Protein AF-A0A972F294-F1 (afdb_monomer_lite)

Sequence (72 aa):
SRVMNDVTDSEHRRLAGAYKEMLATYLQAEDLINIGAYRQGSNPKIDLAVSRIDRILGYVRQDIQENVGFEQ

Radius of gyration: 15.15 Å; chains: 1; bounding box: 33×29×37 Å

Structure (mmCIF, N/CA/C/O backbone):
data_AF-A0A972F294-F1
#
_entry.id   AF-A0A972F294-F1
#
loop_
_atom_site.group_PDB
_atom_site.id
_atom_site.type_symbol
_atom_site.label_atom_id
_atom_site.label_alt_id
_atom_site.label_comp_id
_atom_site.label_asym_id
_atom_site.label_entity_id
_atom_site.label_seq_id
_atom_site.pdbx_PDB_ins_code
_atom_site.Cartn_x
_atom_site.Cartn_y
_atom_site.Cartn_z
_atom_site.occupancy
_atom_site.B_iso_or_equiv
_atom_site.auth_seq_id
_atom_site.auth_comp_id
_atom_site.auth_asym_id
_atom_site.auth_atom_id
_atom_site.pdbx_PDB_model_num
ATOM 1 N N . SER A 1 1 ? 14.674 -6.261 -2.855 1.00 76.94 1 SER A N 1
ATOM 2 C CA . SER A 1 1 ? 15.648 -6.157 -3.958 1.00 76.94 1 SER A CA 1
ATOM 3 C C . SER A 1 1 ? 16.708 -5.137 -3.588 1.00 76.94 1 SER A C 1
ATOM 5 O O . SER A 1 1 ? 16.340 -4.064 -3.125 1.00 76.94 1 SER A O 1
ATOM 7 N N . ARG A 1 2 ? 17.996 -5.471 -3.741 1.00 88.75 2 ARG A N 1
ATOM 8 C CA . ARG A 1 2 ? 19.110 -4.539 -3.475 1.00 88.75 2 ARG A CA 1
ATOM 9 C C . ARG A 1 2 ? 19.448 -3.643 -4.673 1.00 88.75 2 ARG A C 1
ATOM 11 O O . ARG A 1 2 ? 20.106 -2.637 -4.481 1.00 88.75 2 ARG A O 1
ATOM 18 N N . VAL A 1 3 ? 18.953 -3.987 -5.864 1.00 93.31 3 VAL A N 1
ATOM 19 C CA . VAL A 1 3 ? 19.247 -3.302 -7.138 1.00 93.31 3 VAL A CA 1
ATOM 20 C C . VAL A 1 3 ? 18.071 -2.467 -7.652 1.00 93.31 3 VAL A C 1
ATOM 22 O O . VAL A 1 3 ? 18.084 -2.003 -8.781 1.00 93.31 3 VAL A O 1
ATOM 25 N N . MET A 1 4 ? 17.010 -2.282 -6.850 1.00 91.12 4 MET A N 1
ATOM 26 C CA . MET A 1 4 ? 15.777 -1.618 -7.305 1.00 91.12 4 MET A CA 1
ATOM 27 C C . MET A 1 4 ? 16.030 -0.198 -7.822 1.00 91.12 4 MET A C 1
ATOM 29 O O . MET A 1 4 ? 15.405 0.209 -8.793 1.00 91.12 4 MET A O 1
ATOM 33 N N . ASN A 1 5 ? 16.966 0.531 -7.211 1.00 91.19 5 ASN A N 1
ATOM 34 C CA . ASN A 1 5 ? 17.324 1.884 -7.639 1.00 91.19 5 ASN A CA 1
ATOM 35 C C . ASN A 1 5 ? 17.989 1.922 -9.019 1.00 91.19 5 ASN A C 1
ATOM 37 O O . ASN A 1 5 ? 17.857 2.930 -9.707 1.00 91.19 5 ASN A O 1
ATOM 41 N N . ASP A 1 6 ? 18.638 0.831 -9.423 1.00 93.75 6 ASP A N 1
ATOM 42 C CA . ASP A 1 6 ? 19.420 0.758 -10.658 1.00 93.75 6 ASP A CA 1
ATOM 43 C C . ASP A 1 6 ? 18.574 0.298 -11.856 1.00 93.75 6 ASP A C 1
ATOM 45 O O . ASP A 1 6 ? 18.950 0.524 -13.001 1.00 93.75 6 ASP A O 1
ATOM 49 N N . VAL A 1 7 ? 17.430 -0.353 -11.601 1.00 94.25 7 VAL A N 1
ATOM 50 C CA . VAL A 1 7 ? 16.599 -1.008 -12.635 1.00 94.25 7 VAL A CA 1
ATOM 51 C C . VAL A 1 7 ? 15.186 -0.433 -12.763 1.00 94.25 7 VAL A C 1
ATOM 53 O O . VAL A 1 7 ? 14.378 -0.957 -13.521 1.00 94.25 7 VAL A O 1
ATOM 56 N N . THR A 1 8 ? 14.859 0.620 -12.012 1.00 94.38 8 THR A N 1
ATOM 57 C CA . THR A 1 8 ? 13.547 1.287 -12.068 1.00 94.38 8 THR A CA 1
ATOM 58 C C . THR A 1 8 ? 13.715 2.786 -12.273 1.00 94.38 8 THR A C 1
ATOM 60 O O . THR A 1 8 ? 14.767 3.351 -11.965 1.00 94.38 8 THR A O 1
ATOM 63 N N . ASP A 1 9 ? 12.679 3.458 -12.761 1.00 95.50 9 ASP A N 1
ATOM 64 C CA . ASP A 1 9 ? 12.638 4.918 -12.785 1.00 95.50 9 ASP A CA 1
ATOM 65 C C . ASP A 1 9 ? 12.170 5.499 -11.434 1.00 95.50 9 ASP A C 1
ATOM 67 O O . ASP A 1 9 ? 11.824 4.787 -10.483 1.00 95.50 9 ASP A O 1
ATOM 71 N N . SER A 1 10 ? 12.210 6.826 -11.312 1.00 94.62 10 SER A N 1
ATOM 72 C CA . SER A 1 10 ? 11.789 7.516 -10.090 1.00 94.62 10 SER A CA 1
ATOM 73 C C . SER A 1 10 ? 10.300 7.365 -9.793 1.00 94.62 10 SER A C 1
ATOM 75 O O . SER A 1 10 ? 9.923 7.351 -8.621 1.00 94.62 10 SER A O 1
ATOM 77 N N . GLU A 1 11 ? 9.464 7.252 -10.822 1.00 95.38 11 GLU A N 1
ATOM 78 C CA . GLU A 1 11 ? 8.016 7.187 -10.663 1.00 95.38 11 GLU A CA 1
ATOM 79 C C . GLU A 1 11 ? 7.583 5.816 -10.141 1.00 95.38 11 GLU A C 1
ATOM 81 O O . GLU A 1 11 ? 6.867 5.732 -9.143 1.00 95.38 11 GLU A O 1
ATOM 86 N N . HIS A 1 12 ? 8.126 4.739 -10.705 1.00 95.00 12 HIS A N 1
ATOM 87 C CA . HIS A 1 12 ? 7.952 3.379 -10.215 1.00 95.00 12 HIS A CA 1
ATOM 88 C C . HIS A 1 12 ? 8.360 3.280 -8.740 1.00 95.00 12 HIS A C 1
ATOM 90 O O . HIS A 1 12 ? 7.624 2.729 -7.918 1.00 95.00 12 HIS A O 1
ATOM 96 N N . ARG A 1 13 ? 9.512 3.851 -8.357 1.00 95.25 13 ARG A N 1
ATOM 97 C CA . ARG A 1 13 ? 9.942 3.866 -6.947 1.00 95.25 13 ARG A CA 1
ATOM 98 C C . ARG A 1 13 ? 8.973 4.625 -6.051 1.00 95.25 13 ARG A C 1
ATOM 100 O O . ARG A 1 13 ? 8.689 4.162 -4.945 1.00 95.25 13 ARG A O 1
ATOM 107 N N . ARG A 1 14 ? 8.471 5.773 -6.510 1.00 96.06 14 ARG A N 1
ATOM 108 C CA . ARG A 1 14 ? 7.509 6.594 -5.769 1.00 96.06 14 ARG A CA 1
ATOM 109 C C . ARG A 1 14 ? 6.209 5.828 -5.526 1.00 96.06 14 ARG A C 1
ATOM 111 O O . ARG A 1 14 ? 5.740 5.774 -4.391 1.00 96.06 14 ARG A O 1
ATOM 118 N N . LEU A 1 15 ? 5.669 5.190 -6.563 1.00 95.12 15 LEU A N 1
ATOM 119 C CA . LEU A 1 15 ? 4.453 4.379 -6.483 1.00 95.12 15 LEU A CA 1
ATOM 120 C C . LEU A 1 15 ? 4.645 3.157 -5.575 1.00 95.12 15 LEU A C 1
ATOM 122 O O . LEU A 1 15 ? 3.823 2.911 -4.692 1.00 95.12 15 LEU A O 1
ATOM 126 N N . ALA A 1 16 ? 5.770 2.448 -5.707 1.00 94.75 16 ALA A N 1
ATOM 127 C CA . ALA A 1 16 ? 6.112 1.331 -4.829 1.00 94.75 16 ALA A CA 1
ATOM 128 C C . ALA A 1 16 ? 6.254 1.766 -3.357 1.00 94.75 16 ALA A C 1
ATOM 130 O O . ALA A 1 16 ? 5.884 1.019 -2.450 1.00 94.75 16 ALA A O 1
ATOM 131 N N . GLY A 1 17 ? 6.781 2.968 -3.105 1.00 94.94 17 GLY A N 1
ATOM 132 C CA . GLY A 1 17 ? 6.844 3.569 -1.772 1.00 94.94 17 GLY A CA 1
ATOM 133 C C . GLY A 1 17 ? 5.456 3.852 -1.196 1.00 94.94 17 GLY A C 1
ATOM 134 O O . GLY A 1 17 ? 5.163 3.420 -0.083 1.00 94.94 17 GLY A O 1
ATOM 135 N N . ALA A 1 18 ? 4.584 4.495 -1.975 1.00 93.75 18 ALA A N 1
ATOM 136 C CA . ALA A 1 18 ? 3.212 4.801 -1.568 1.00 93.75 18 ALA A CA 1
ATOM 137 C C . ALA A 1 18 ? 2.396 3.531 -1.263 1.00 93.75 18 ALA A C 1
ATOM 139 O O . ALA A 1 18 ? 1.683 3.474 -0.261 1.00 93.75 18 ALA A O 1
ATOM 140 N N . TYR A 1 19 ? 2.548 2.487 -2.086 1.00 94.44 19 TYR A N 1
ATOM 141 C CA . TYR A 1 19 ? 1.933 1.182 -1.838 1.00 94.44 19 TYR A CA 1
ATOM 142 C C . TYR A 1 19 ? 2.371 0.600 -0.485 1.00 94.44 19 TYR A C 1
ATOM 144 O O . TYR A 1 19 ? 1.536 0.194 0.325 1.00 94.44 19 TYR A O 1
ATOM 152 N N . LYS A 1 20 ? 3.683 0.606 -0.210 1.00 94.19 20 LYS A N 1
ATOM 153 C CA . LYS A 1 20 ? 4.240 0.103 1.053 1.00 94.19 20 LYS A CA 1
ATOM 154 C C . LYS A 1 20 ? 3.780 0.915 2.260 1.00 94.19 20 LYS A C 1
ATOM 156 O O . LYS A 1 20 ? 3.483 0.310 3.283 1.00 94.19 20 LYS A O 1
ATOM 161 N N . GLU A 1 21 ? 3.707 2.244 2.161 1.00 94.56 21 GLU A N 1
ATOM 162 C CA . GLU A 1 21 ? 3.217 3.094 3.258 1.00 94.56 21 GLU A CA 1
ATOM 163 C C . GLU A 1 21 ? 1.765 2.753 3.611 1.00 94.56 21 GLU A C 1
ATOM 165 O O . GLU A 1 21 ? 1.428 2.610 4.788 1.00 94.56 21 GLU A O 1
ATOM 170 N N . MET A 1 22 ? 0.913 2.567 2.601 1.00 94.38 22 MET A N 1
ATOM 171 C CA . MET A 1 22 ? -0.498 2.255 2.815 1.00 94.38 22 MET A CA 1
ATOM 172 C C . MET A 1 22 ? -0.691 0.859 3.418 1.00 94.38 22 MET A C 1
ATOM 174 O O . MET A 1 22 ? -1.445 0.710 4.379 1.00 94.38 22 MET A O 1
ATOM 178 N N . LEU A 1 23 ? 0.042 -0.142 2.918 1.00 94.81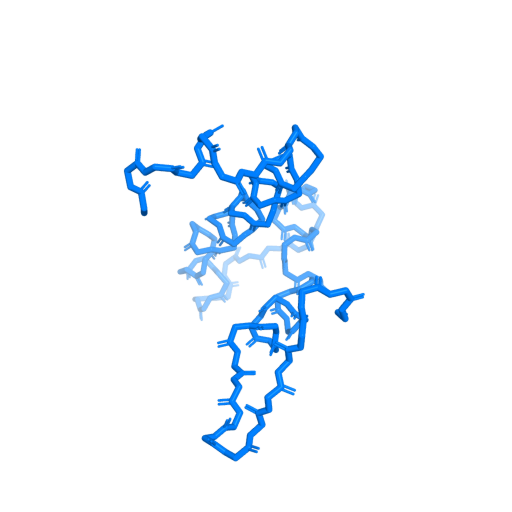 23 LEU A N 1
ATOM 179 C CA . LEU A 1 23 ? 0.036 -1.486 3.496 1.00 94.81 23 LEU A CA 1
ATOM 180 C C . LEU A 1 23 ? 0.559 -1.479 4.941 1.00 94.81 23 LEU A C 1
ATOM 182 O O . LEU A 1 23 ? -0.063 -2.068 5.817 1.00 94.81 23 LEU A O 1
ATOM 186 N N . ALA A 1 24 ? 1.661 -0.776 5.213 1.00 95.69 24 ALA A N 1
ATOM 187 C CA . ALA A 1 24 ? 2.211 -0.662 6.563 1.00 95.69 24 ALA A CA 1
ATOM 188 C C . ALA A 1 24 ? 1.234 0.024 7.528 1.00 95.69 24 ALA A C 1
ATOM 190 O O . ALA A 1 24 ? 1.068 -0.435 8.654 1.00 95.69 24 ALA A O 1
ATOM 191 N N . THR A 1 25 ? 0.553 1.081 7.076 1.00 95.12 25 THR A N 1
ATOM 192 C CA . THR A 1 25 ? -0.472 1.778 7.865 1.00 95.12 25 THR A CA 1
ATOM 193 C C . THR A 1 25 ? -1.620 0.840 8.234 1.00 95.12 25 THR A C 1
ATOM 195 O O . THR A 1 25 ? -2.060 0.843 9.380 1.00 95.12 25 THR A O 1
ATOM 198 N N . TYR A 1 26 ? -2.089 0.020 7.285 1.00 94.81 26 TYR A N 1
ATOM 199 C CA . TYR A 1 26 ? -3.119 -0.977 7.566 1.00 94.81 26 TYR A CA 1
ATOM 200 C C . TYR A 1 26 ? -2.636 -2.008 8.590 1.00 94.81 26 TYR A C 1
ATOM 202 O O . TYR A 1 26 ? -3.303 -2.212 9.595 1.00 94.81 26 TYR A O 1
ATOM 210 N N . LEU A 1 27 ? -1.457 -2.604 8.377 1.00 93.62 27 LEU A N 1
ATOM 211 C CA . LEU A 1 27 ? -0.908 -3.633 9.269 1.00 93.62 27 LEU A CA 1
ATOM 212 C C . LEU A 1 27 ? -0.699 -3.116 10.700 1.00 93.62 27 LEU A C 1
ATOM 214 O O . LEU A 1 27 ? -0.959 -3.826 11.661 1.00 93.62 27 LEU A O 1
ATOM 218 N N . GLN A 1 28 ? -0.286 -1.857 10.865 1.00 94.00 28 GLN A N 1
ATOM 219 C CA . GLN A 1 28 ? -0.173 -1.230 12.188 1.00 94.00 28 GLN A CA 1
ATOM 220 C C . GLN A 1 28 ? -1.527 -1.043 12.886 1.00 94.00 28 GLN A C 1
ATOM 222 O O . GLN A 1 28 ? -1.582 -1.000 14.114 1.00 94.00 28 GLN A O 1
ATOM 227 N N . ALA A 1 29 ? -2.608 -0.898 12.119 1.00 93.88 29 ALA A N 1
ATOM 228 C CA . ALA A 1 29 ? -3.965 -0.736 12.628 1.00 93.88 29 ALA A CA 1
ATOM 229 C C . ALA A 1 29 ? -4.750 -2.057 12.697 1.00 93.88 29 ALA A C 1
ATOM 231 O O . ALA A 1 29 ? -5.842 -2.076 13.260 1.00 93.88 29 ALA A O 1
ATOM 232 N N . GLU A 1 30 ? -4.219 -3.146 12.141 1.00 94.00 30 GLU A N 1
ATOM 233 C CA . GLU A 1 30 ? -4.909 -4.427 11.977 1.00 94.00 30 GLU A CA 1
ATOM 234 C C . GLU A 1 30 ? -5.406 -4.993 13.311 1.00 94.00 30 GLU A C 1
ATOM 236 O O . GLU A 1 30 ? -6.579 -5.343 13.424 1.00 94.00 30 GLU A O 1
ATOM 241 N N . ASP A 1 31 ? -4.569 -4.986 14.351 1.00 93.94 31 ASP A N 1
ATOM 242 C CA . ASP A 1 31 ? -4.964 -5.445 15.689 1.00 93.94 31 ASP A CA 1
ATOM 243 C C . ASP A 1 31 ? -6.130 -4.624 16.254 1.00 93.94 31 ASP A C 1
ATOM 245 O O . ASP A 1 31 ? -7.104 -5.183 16.756 1.00 93.94 31 ASP A O 1
ATOM 249 N N . LEU A 1 32 ? -6.068 -3.294 16.123 1.00 92.56 32 LEU A N 1
ATOM 250 C CA . LEU A 1 32 ? -7.119 -2.375 16.571 1.00 92.56 32 LEU A CA 1
ATOM 251 C C . LEU A 1 32 ? -8.443 -2.638 15.830 1.00 92.56 32 LEU A C 1
ATOM 253 O O . LEU A 1 32 ? -9.519 -2.567 16.429 1.00 92.56 32 LEU A O 1
ATOM 257 N N . ILE A 1 33 ? -8.363 -2.928 14.530 1.00 91.62 33 ILE A N 1
ATOM 258 C CA . ILE A 1 33 ? -9.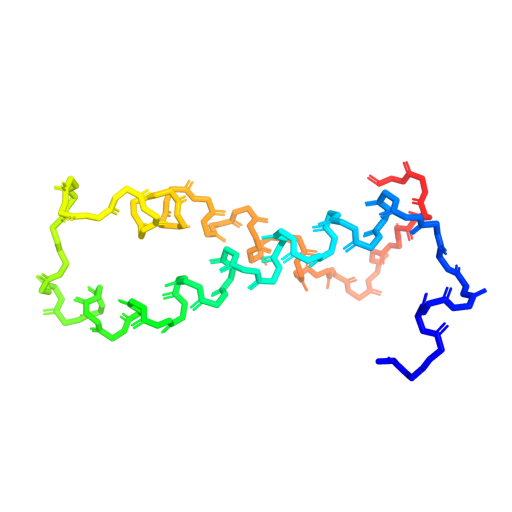514 -3.255 13.683 1.00 91.62 33 ILE A CA 1
ATOM 259 C C . ILE A 1 33 ? -10.109 -4.605 14.100 1.00 91.62 33 ILE A C 1
ATOM 261 O O . ILE A 1 33 ? -11.313 -4.687 14.340 1.00 91.62 33 ILE A O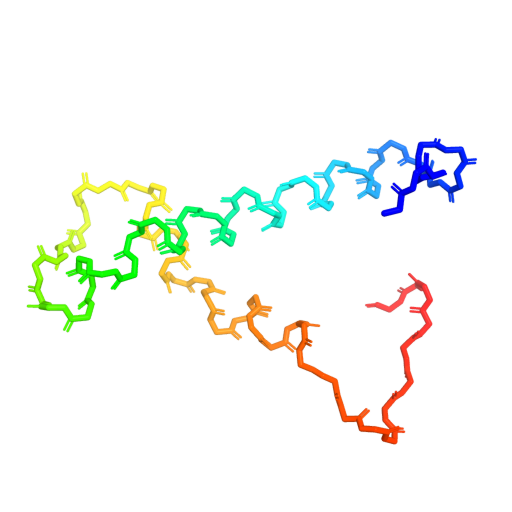 1
ATOM 265 N N . ASN A 1 34 ? -9.274 -5.633 14.262 1.00 92.62 34 ASN A N 1
ATOM 266 C CA . ASN A 1 34 ? -9.696 -6.997 14.580 1.00 92.62 34 ASN A CA 1
ATOM 267 C C . ASN A 1 34 ? -10.375 -7.114 15.951 1.00 92.62 34 ASN A C 1
ATOM 269 O O . ASN A 1 34 ? -11.341 -7.861 16.093 1.00 92.62 34 ASN A O 1
ATOM 273 N N . ILE A 1 35 ? -9.923 -6.353 16.954 1.00 95.00 35 ILE A N 1
ATOM 274 C CA . ILE A 1 35 ? -10.575 -6.310 18.276 1.00 95.00 35 ILE A CA 1
ATOM 275 C C . ILE A 1 35 ? -11.804 -5.382 18.319 1.00 95.00 35 ILE A C 1
ATOM 277 O O . ILE A 1 35 ? -12.421 -5.231 19.373 1.00 95.00 35 ILE A O 1
ATOM 281 N N . GLY A 1 36 ? -12.147 -4.720 17.206 1.00 91.69 36 GLY A N 1
ATOM 282 C CA . GLY A 1 36 ? -13.274 -3.786 17.116 1.00 91.69 36 GLY A CA 1
ATOM 283 C C . GLY A 1 36 ? -13.055 -2.442 17.823 1.00 91.69 36 GLY A C 1
ATOM 284 O O . GLY A 1 36 ? -14.015 -1.721 18.087 1.00 91.69 36 GLY A O 1
ATOM 285 N N . ALA A 1 37 ? -11.808 -2.088 18.147 1.00 92.62 37 ALA A N 1
ATOM 286 C CA . ALA A 1 37 ? -11.465 -0.823 18.803 1.00 92.62 37 ALA A CA 1
ATOM 287 C C . ALA A 1 37 ? -11.279 0.343 17.811 1.00 92.62 37 ALA A C 1
ATOM 289 O O . ALA A 1 37 ? -11.244 1.506 18.220 1.00 92.62 37 ALA A O 1
ATOM 290 N N . TYR A 1 38 ? -11.170 0.053 16.512 1.00 92.50 38 TYR A N 1
ATOM 291 C CA . TYR A 1 38 ? -11.055 1.062 15.463 1.00 92.50 38 TYR A CA 1
ATOM 292 C C . TYR A 1 38 ? -12.386 1.793 15.226 1.00 92.50 38 TYR A C 1
ATOM 294 O O . TYR A 1 38 ? -13.448 1.180 15.131 1.00 92.50 38 TYR A O 1
ATOM 302 N N . ARG A 1 39 ? -12.322 3.123 15.087 1.00 91.00 39 ARG A N 1
ATOM 303 C CA . ARG A 1 39 ? -13.458 3.968 14.694 1.00 91.00 39 ARG A CA 1
ATOM 304 C C . ARG A 1 39 ? -13.094 4.806 13.477 1.00 91.00 39 ARG A C 1
ATOM 306 O O . ARG A 1 39 ? -12.090 5.518 13.500 1.00 91.00 39 ARG A O 1
ATOM 313 N N . GLN A 1 40 ? -13.942 4.768 12.456 1.00 89.69 40 GLN A N 1
ATOM 314 C CA . GLN A 1 40 ? -13.804 5.611 11.271 1.00 89.69 40 GLN A CA 1
ATOM 315 C C . GLN A 1 40 ? -13.803 7.102 11.649 1.00 89.69 40 GLN A C 1
ATOM 317 O O . GLN A 1 40 ? -14.551 7.523 12.533 1.00 89.69 40 GLN A O 1
ATOM 322 N N . GLY A 1 41 ? -12.961 7.897 10.988 1.00 90.00 41 GLY A N 1
ATOM 323 C CA . GLY A 1 41 ? -12.802 9.332 11.236 1.00 90.00 41 GLY A CA 1
ATOM 324 C C . GLY A 1 41 ? -11.788 9.667 12.331 1.00 90.00 41 GLY A C 1
ATOM 325 O O . GLY A 1 41 ? -11.479 10.839 12.534 1.00 90.00 41 GLY A O 1
ATOM 326 N N . SER A 1 42 ? -11.251 8.663 13.035 1.00 86.50 42 SER A N 1
ATOM 327 C CA . SER A 1 42 ? -10.233 8.869 14.075 1.00 86.50 42 SER A CA 1
ATOM 328 C C . SER A 1 42 ? -8.852 9.173 13.497 1.00 86.50 42 SER A C 1
ATOM 330 O O . SER A 1 42 ? -8.091 9.945 14.080 1.00 86.50 42 SER A O 1
ATOM 332 N N . ASN A 1 43 ? -8.523 8.582 12.347 1.00 91.94 43 ASN A N 1
ATOM 333 C CA . ASN A 1 43 ? -7.253 8.794 11.675 1.00 91.94 43 ASN A CA 1
ATOM 334 C C . ASN A 1 43 ? -7.438 8.678 10.153 1.00 91.94 43 ASN A C 1
ATOM 336 O O . ASN A 1 43 ? -7.581 7.562 9.649 1.00 91.94 43 ASN A O 1
ATOM 340 N N . PRO A 1 44 ? -7.332 9.791 9.403 1.00 93.31 44 PRO A N 1
ATOM 341 C CA . PRO A 1 44 ? -7.508 9.787 7.953 1.00 93.31 44 PRO A CA 1
ATOM 342 C C . PRO A 1 44 ? -6.592 8.811 7.204 1.00 93.31 44 PRO A C 1
ATOM 344 O O . PRO A 1 44 ? -6.977 8.294 6.157 1.00 93.31 44 PRO A O 1
ATOM 347 N N . LYS A 1 45 ? -5.385 8.532 7.724 1.00 91.94 45 LYS A N 1
ATOM 348 C CA . LYS A 1 45 ? -4.468 7.560 7.109 1.00 91.94 45 LYS A CA 1
ATOM 349 C C . LYS A 1 45 ? -4.969 6.127 7.274 1.00 91.94 45 LYS A C 1
ATOM 351 O O . LYS A 1 45 ? -4.941 5.370 6.308 1.00 91.94 45 LYS A O 1
ATOM 356 N N . ILE A 1 46 ? -5.437 5.767 8.472 1.00 93.25 46 ILE A N 1
ATOM 35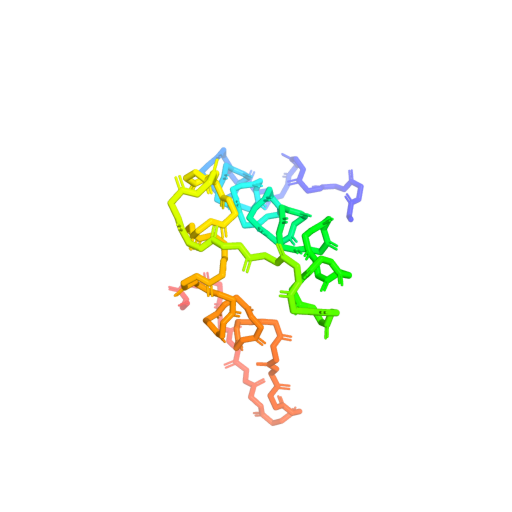7 C CA . ILE A 1 46 ? -5.998 4.434 8.738 1.00 93.25 46 ILE A CA 1
ATOM 358 C C . ILE A 1 46 ? -7.302 4.270 7.962 1.00 93.25 46 ILE A C 1
ATOM 360 O O . ILE A 1 46 ? -7.474 3.262 7.291 1.00 93.25 46 ILE A O 1
ATOM 364 N N . ASP A 1 47 ? -8.167 5.285 7.961 1.00 94.56 47 ASP A N 1
ATOM 365 C CA . ASP A 1 47 ? -9.418 5.273 7.200 1.00 94.56 47 ASP A CA 1
ATOM 366 C C . ASP A 1 47 ? -9.169 5.021 5.708 1.00 94.56 47 ASP A C 1
ATOM 368 O O . ASP A 1 47 ? -9.819 4.176 5.087 1.00 94.56 47 ASP A O 1
ATOM 372 N N . LEU A 1 48 ? -8.184 5.717 5.132 1.00 93.62 48 LEU A N 1
ATOM 373 C CA . LEU A 1 48 ? -7.799 5.509 3.743 1.00 93.62 48 LEU A CA 1
ATOM 374 C C . LEU A 1 48 ? -7.253 4.094 3.521 1.00 93.62 48 LEU A C 1
ATOM 376 O O . LEU A 1 48 ? -7.666 3.440 2.563 1.00 93.62 48 LEU A O 1
ATOM 380 N N . ALA A 1 49 ? -6.375 3.607 4.398 1.00 93.62 49 ALA A N 1
ATOM 381 C CA . ALA A 1 49 ? -5.800 2.269 4.293 1.00 93.62 49 ALA A CA 1
ATOM 382 C C . ALA A 1 49 ? -6.879 1.174 4.379 1.00 93.62 49 ALA A C 1
ATOM 384 O O . ALA A 1 49 ? -6.923 0.296 3.519 1.00 93.62 49 ALA A O 1
ATOM 385 N N . VAL A 1 50 ? -7.812 1.285 5.329 1.00 93.69 50 VAL A N 1
ATOM 386 C CA . VAL A 1 50 ? -8.974 0.394 5.478 1.00 93.69 50 VAL A CA 1
ATOM 387 C C . VAL A 1 50 ? -9.862 0.441 4.235 1.00 93.69 50 VAL A C 1
ATOM 389 O O . VAL A 1 50 ? -10.248 -0.600 3.720 1.00 93.69 50 VAL A O 1
ATOM 392 N N . SER A 1 51 ? -10.123 1.624 3.670 1.00 94.50 51 SER A N 1
ATOM 393 C CA . SER A 1 51 ? -10.951 1.748 2.457 1.00 94.50 51 SER A CA 1
ATOM 394 C C . SER A 1 51 ? -10.317 1.155 1.187 1.00 94.50 51 SER A C 1
ATOM 396 O O . SER A 1 51 ? -10.997 0.971 0.175 1.00 94.50 51 SER A O 1
ATOM 398 N N . ARG A 1 52 ? -9.000 0.908 1.194 1.00 93.25 52 ARG A N 1
ATOM 399 C CA . ARG A 1 52 ? -8.233 0.437 0.030 1.00 93.25 52 ARG A CA 1
ATOM 400 C C . ARG A 1 52 ? -7.649 -0.960 0.207 1.00 93.25 52 ARG A C 1
ATOM 402 O O . ARG A 1 52 ? -7.119 -1.488 -0.773 1.00 93.25 52 ARG A O 1
ATOM 409 N N . ILE A 1 53 ? -7.759 -1.562 1.391 1.00 93.00 53 ILE A N 1
ATOM 410 C CA . ILE A 1 53 ? -7.051 -2.802 1.712 1.00 93.00 53 ILE A CA 1
ATOM 411 C C . ILE A 1 53 ? -7.408 -3.952 0.771 1.00 93.00 53 ILE A C 1
ATOM 413 O O . ILE A 1 53 ? -6.509 -4.639 0.299 1.00 93.00 53 ILE A O 1
ATOM 417 N N . ASP A 1 54 ? -8.675 -4.096 0.381 1.00 93.06 54 ASP A N 1
ATOM 418 C CA . ASP A 1 54 ? -9.094 -5.163 -0.536 1.00 93.06 54 ASP A CA 1
ATOM 419 C C . ASP A 1 54 ? -8.399 -5.070 -1.898 1.00 93.06 54 ASP A C 1
ATOM 421 O O . ASP A 1 54 ? -8.001 -6.083 -2.474 1.00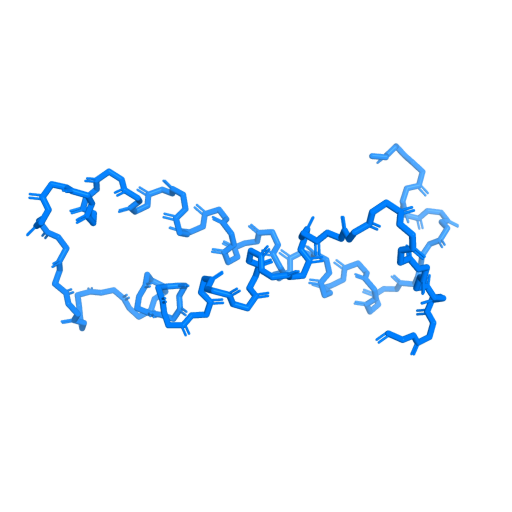 93.06 54 ASP A O 1
ATOM 425 N N . ARG A 1 55 ? -8.193 -3.846 -2.404 1.00 93.88 55 ARG A N 1
ATOM 426 C CA . ARG A 1 55 ? -7.477 -3.608 -3.667 1.00 93.88 55 ARG A CA 1
ATOM 427 C C . ARG A 1 55 ? -5.983 -3.861 -3.522 1.00 93.88 55 ARG A C 1
ATOM 429 O O . ARG A 1 55 ? -5.380 -4.418 -4.430 1.00 93.88 55 ARG A O 1
ATOM 436 N N . ILE A 1 56 ? -5.399 -3.467 -2.392 1.00 92.56 56 ILE A N 1
ATOM 437 C CA . ILE A 1 56 ? -3.986 -3.710 -2.072 1.00 92.56 56 ILE A CA 1
ATOM 438 C C . ILE A 1 56 ? -3.728 -5.216 -2.005 1.00 92.56 56 ILE A C 1
ATOM 440 O O . ILE A 1 56 ? -2.879 -5.729 -2.725 1.00 92.56 56 ILE A O 1
ATOM 444 N N . LEU A 1 57 ? -4.517 -5.944 -1.212 1.00 91.06 57 LEU A N 1
ATOM 445 C CA . LEU A 1 57 ? -4.422 -7.398 -1.093 1.00 91.06 57 LEU A CA 1
ATOM 446 C C . LEU A 1 57 ? -4.777 -8.111 -2.399 1.00 91.06 57 LEU A C 1
ATOM 448 O O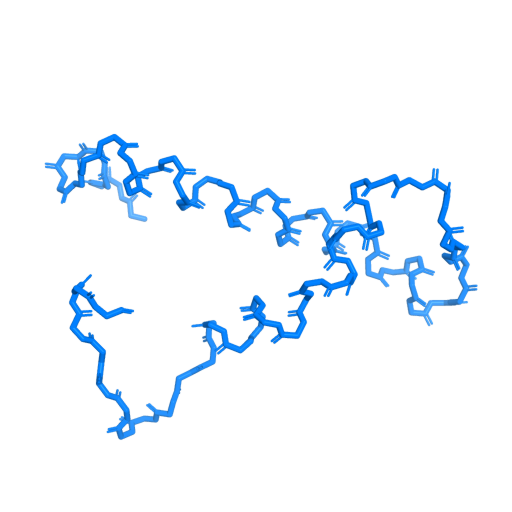 . LEU A 1 57 ? -4.274 -9.199 -2.650 1.00 91.06 57 LEU A O 1
ATOM 452 N N . GLY A 1 58 ? -5.654 -7.539 -3.224 1.00 92.94 58 GLY A N 1
ATOM 453 C CA . GLY A 1 58 ? -5.911 -8.018 -4.581 1.00 92.94 58 GLY A CA 1
ATOM 454 C C . GLY A 1 58 ? -4.679 -7.909 -5.476 1.00 92.94 58 GLY A C 1
ATOM 455 O O . GLY A 1 58 ? -4.358 -8.864 -6.157 1.00 92.94 58 GLY A O 1
ATOM 456 N N . TYR A 1 59 ? -3.945 -6.797 -5.414 1.00 91.38 59 TYR A N 1
ATOM 457 C CA . TYR A 1 59 ? -2.761 -6.572 -6.247 1.00 91.38 59 TYR A CA 1
ATOM 458 C C . TYR A 1 59 ? -1.601 -7.538 -5.953 1.00 91.38 59 TYR A C 1
ATOM 460 O O . TYR A 1 59 ? -0.882 -7.933 -6.861 1.00 91.38 59 TYR A O 1
ATOM 468 N N . VAL A 1 60 ? -1.401 -7.934 -4.690 1.00 90.19 60 VAL A N 1
ATOM 469 C CA . VAL A 1 60 ? -0.357 -8.921 -4.328 1.00 90.19 60 VAL A CA 1
ATOM 470 C C . VAL A 1 60 ? -0.803 -10.375 -4.463 1.00 90.19 60 VAL A C 1
ATOM 472 O O . VAL A 1 60 ? 0.030 -11.273 -4.346 1.00 90.19 60 VAL A O 1
ATOM 475 N N . ARG A 1 61 ? -2.098 -10.627 -4.677 1.00 91.94 61 ARG A N 1
ATOM 476 C CA . ARG A 1 61 ? -2.619 -11.966 -4.953 1.00 91.94 61 ARG A CA 1
ATOM 477 C C . ARG A 1 61 ? -2.644 -12.170 -6.458 1.00 91.94 61 ARG A C 1
ATOM 479 O O . ARG A 1 61 ? -3.321 -11.442 -7.164 1.00 91.94 61 ARG A O 1
ATOM 486 N N . GLN A 1 62 ? -1.943 -13.193 -6.915 1.00 93.12 62 GLN A N 1
ATOM 487 C CA . GLN A 1 62 ? -1.863 -13.547 -8.323 1.00 93.12 62 GLN A CA 1
ATOM 488 C C . GLN A 1 62 ? -2.067 -15.055 -8.451 1.00 93.12 62 GLN A C 1
ATOM 490 O O . GLN A 1 62 ? -1.507 -15.819 -7.655 1.00 93.12 62 GLN A O 1
ATOM 495 N N . ASP A 1 63 ? -2.889 -15.480 -9.411 1.00 94.44 63 ASP A N 1
ATOM 496 C CA . ASP A 1 63 ? -3.042 -16.907 -9.704 1.00 94.44 63 ASP A CA 1
ATOM 497 C C . ASP A 1 63 ? -1.750 -17.474 -10.317 1.00 94.44 63 ASP A C 1
ATOM 499 O O . ASP A 1 63 ? -0.993 -16.773 -10.985 1.00 94.44 63 ASP A O 1
ATOM 503 N N . ILE A 1 64 ? -1.487 -18.766 -10.119 1.00 93.50 64 ILE A N 1
ATOM 504 C CA . ILE A 1 64 ? -0.279 -19.426 -10.640 1.00 93.50 64 ILE A CA 1
ATOM 505 C C . ILE A 1 64 ? -0.250 -19.411 -12.180 1.00 93.50 64 ILE A C 1
ATOM 507 O O . ILE A 1 64 ? 0.827 -19.425 -12.775 1.00 93.50 64 ILE A O 1
ATOM 511 N N . GLN A 1 65 ? -1.417 -19.391 -12.826 1.00 96.00 65 GLN A N 1
ATOM 512 C CA . GLN A 1 65 ? -1.558 -19.316 -14.282 1.00 96.00 65 GLN A CA 1
ATOM 513 C C . GLN A 1 65 ? -1.637 -17.874 -14.805 1.00 96.00 65 GLN A C 1
ATOM 515 O O . GLN A 1 65 ? -1.638 -17.660 -16.018 1.00 96.00 65 GLN A O 1
ATOM 520 N N . GLU A 1 66 ? -1.716 -16.879 -13.922 1.00 91.31 66 GLU A N 1
ATOM 521 C CA . GLU A 1 66 ? -1.815 -15.472 -14.295 1.00 91.31 66 GLU A CA 1
ATOM 522 C C . GLU A 1 66 ? -0.425 -14.888 -14.559 1.00 91.31 66 GLU A C 1
ATOM 524 O O . GLU A 1 66 ? 0.510 -15.061 -13.776 1.00 91.31 66 GLU A O 1
ATOM 529 N N . ASN A 1 67 ? -0.277 -14.163 -15.667 1.00 89.25 67 ASN A N 1
ATOM 530 C CA . ASN A 1 67 ? 0.949 -13.456 -16.021 1.00 89.25 67 ASN A CA 1
ATOM 531 C C . ASN A 1 67 ? 0.623 -11.987 -16.281 1.00 89.25 67 ASN A C 1
ATOM 533 O O . ASN A 1 67 ? -0.338 -11.687 -16.989 1.00 89.25 67 ASN A O 1
ATOM 537 N N . VAL A 1 68 ? 1.429 -11.093 -15.716 1.00 90.19 68 VAL A N 1
ATOM 538 C CA . VAL A 1 68 ? 1.254 -9.645 -15.841 1.00 90.19 68 VAL A CA 1
ATOM 539 C C . VAL A 1 68 ? 2.560 -9.060 -16.366 1.00 90.19 68 VAL A C 1
ATOM 541 O O . VAL A 1 68 ? 3.630 -9.286 -15.792 1.00 90.19 68 VAL A O 1
ATOM 544 N N . GLY A 1 69 ? 2.479 -8.348 -17.490 1.00 91.38 69 GLY A N 1
ATOM 545 C CA . GLY A 1 69 ? 3.599 -7.596 -18.046 1.00 91.38 69 GLY A CA 1
ATOM 546 C C . GLY A 1 69 ? 3.858 -6.305 -17.267 1.00 91.38 69 GLY A C 1
ATOM 547 O O . GLY A 1 69 ? 3.014 -5.843 -16.514 1.00 91.38 69 GLY A O 1
ATOM 548 N N . PHE A 1 70 ? 5.019 -5.681 -17.472 1.00 88.50 70 PHE A N 1
ATOM 549 C CA . PHE A 1 70 ? 5.391 -4.459 -16.741 1.00 88.50 70 PHE A CA 1
ATOM 550 C C . PHE A 1 70 ? 4.465 -3.253 -17.000 1.00 88.50 70 PHE A C 1
ATOM 552 O O . PHE A 1 70 ? 4.376 -2.361 -16.165 1.00 88.50 70 PHE A O 1
ATOM 559 N N . GLU A 1 71 ? 3.810 -3.207 -18.161 1.00 89.31 71 GLU A N 1
ATOM 560 C CA . GLU A 1 71 ? 2.953 -2.086 -18.578 1.00 89.31 71 GLU A CA 1
ATOM 561 C C . GLU A 1 71 ? 1.500 -2.190 -18.079 1.00 89.31 71 GLU A C 1
ATOM 563 O O . GLU A 1 71 ? 0.728 -1.251 -18.274 1.00 89.31 71 GLU A O 1
ATOM 568 N N . GLN A 1 72 ? 1.120 -3.325 -17.481 1.00 67.12 72 GLN A N 1
ATOM 569 C CA . GLN A 1 72 ? -0.236 -3.620 -16.998 1.00 67.12 72 GLN A CA 1
ATOM 570 C C . GLN A 1 72 ? -0.372 -3.322 -15.503 1.00 67.12 72 GLN A C 1
ATOM 572 O O . GLN A 1 72 ? -1.465 -2.848 -15.115 1.00 67.12 72 GLN A O 1
#

Secondary structure (DSSP, 8-state):
--SHHHHS-HHHHHHHHHHHHHHHHHHHHHHHHHTT---TTS-HHHHHHHHHHHHHHHHH---TT----TT-

pLDDT: mean 92.43, std 4.05, range [67.12, 96.06]

Foldseek 3Di:
DVCCVVPDDPVVVVVVVVLVQLVVLCVVCVVCVVVVVDDPPPDPSNNVSVVCVVVSVVVPDDDPPDDDDPVD